Protein AF-A0A2N5ZL01-F1 (afdb_monomer)

Foldseek 3Di:
DDPPDDVVVVVVVVVVVVVVVVVVVVPPPPVVVVVVCVVVVVVVCVVVCVVVVVVVPPPPVPDPQDPDQPDDPPPLDDPDDPPDDPPLLVVLVVCVVVLVLVVSVVSLVVQVVPDDPVRVLSSLQSQLSSCLRVRVPVSNLVSLVVSCVVCVPDPCNVVSVVSNVVSVVVPD

pLDDT: mean 77.57, std 21.73, range [38.0, 98.19]

Structure (mmCIF, N/CA/C/O backbone):
data_AF-A0A2N5ZL01-F1
#
_entry.id   AF-A0A2N5ZL01-F1
#
loop_
_atom_site.group_PDB
_atom_site.id
_atom_site.type_symbol
_atom_site.label_atom_id
_atom_site.label_alt_id
_atom_site.label_comp_id
_atom_site.label_asym_id
_atom_site.label_entity_id
_atom_site.label_seq_id
_atom_site.pdbx_PDB_ins_code
_atom_site.Cartn_x
_atom_site.Cartn_y
_atom_site.Cartn_z
_atom_site.occupancy
_atom_site.B_iso_or_equiv
_atom_site.auth_seq_id
_atom_site.auth_comp_id
_atom_site.auth_asym_id
_atom_site.auth_atom_id
_atom_site.pdbx_PDB_model_num
ATOM 1 N N . MET A 1 1 ? 14.921 35.202 -69.018 1.00 47.38 1 MET A N 1
ATOM 2 C CA . MET A 1 1 ? 15.343 36.169 -67.985 1.00 47.38 1 MET A CA 1
ATOM 3 C C . MET A 1 1 ? 15.272 35.425 -66.663 1.00 47.38 1 MET A C 1
ATOM 5 O O . MET A 1 1 ? 14.181 35.228 -66.149 1.00 47.38 1 MET A O 1
ATOM 9 N N . GLU A 1 2 ? 16.390 34.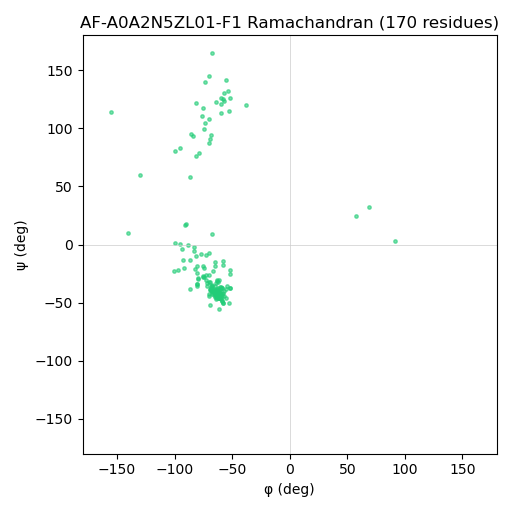855 -66.216 1.00 56.47 2 GLU A N 1
ATOM 10 C CA . GLU A 1 2 ? 16.435 34.051 -64.989 1.00 56.47 2 GLU A CA 1
ATOM 11 C C . GLU A 1 2 ? 16.537 34.986 -63.779 1.00 56.47 2 GLU A C 1
ATOM 13 O O . GLU A 1 2 ? 17.444 35.815 -63.696 1.00 56.47 2 GLU A O 1
ATOM 18 N N . LEU A 1 3 ? 15.569 34.895 -62.866 1.00 59.97 3 LEU A N 1
ATOM 19 C CA . LEU A 1 3 ? 15.564 35.653 -61.618 1.00 59.97 3 LEU A CA 1
ATOM 20 C C . LEU A 1 3 ? 16.592 35.042 -60.662 1.00 59.97 3 LEU A C 1
ATOM 22 O O . LEU A 1 3 ? 16.336 34.036 -60.005 1.00 59.97 3 LEU A O 1
ATOM 26 N N . ASN A 1 4 ? 17.766 35.664 -60.588 1.00 73.19 4 ASN A N 1
ATOM 27 C CA . ASN A 1 4 ? 18.810 35.304 -59.637 1.00 73.19 4 ASN A CA 1
ATOM 28 C C . ASN A 1 4 ? 18.469 35.897 -58.259 1.00 73.19 4 ASN A C 1
ATOM 30 O O . ASN A 1 4 ? 18.942 36.972 -57.888 1.00 73.19 4 ASN A O 1
ATOM 34 N N . ILE A 1 5 ? 17.561 35.239 -57.535 1.00 78.38 5 ILE A N 1
ATOM 35 C CA . ILE A 1 5 ? 17.206 35.627 -56.168 1.00 78.38 5 ILE A CA 1
ATOM 36 C C . ILE A 1 5 ? 18.335 35.160 -55.249 1.00 78.38 5 ILE A C 1
ATOM 38 O O . ILE A 1 5 ? 18.532 33.963 -55.036 1.00 78.38 5 ILE A O 1
ATOM 42 N N . ASP A 1 6 ? 19.088 36.122 -54.715 1.00 83.81 6 ASP A N 1
ATOM 43 C CA . ASP A 1 6 ? 20.186 35.868 -53.786 1.00 83.81 6 ASP A CA 1
ATOM 44 C C . ASP A 1 6 ? 19.664 35.092 -52.561 1.00 83.81 6 ASP A C 1
ATOM 46 O O . ASP A 1 6 ? 18.662 35.463 -51.939 1.00 83.81 6 ASP A O 1
ATOM 50 N N . LYS A 1 7 ? 20.354 33.998 -52.214 1.00 81.38 7 LYS A N 1
ATOM 51 C CA . LYS A 1 7 ? 19.990 33.048 -51.146 1.00 81.38 7 LYS A CA 1
ATOM 52 C C . LYS A 1 7 ? 19.726 33.740 -49.804 1.00 81.38 7 LYS A C 1
ATOM 54 O O . LYS A 1 7 ? 18.957 33.231 -48.991 1.00 81.38 7 LYS A O 1
ATOM 59 N N . LYS A 1 8 ? 20.312 34.921 -49.586 1.00 81.75 8 LYS A N 1
ATOM 60 C CA . LYS A 1 8 ? 20.074 35.755 -48.399 1.00 81.75 8 LYS A CA 1
ATOM 61 C C . LYS A 1 8 ? 18.609 36.186 -48.255 1.00 81.75 8 LYS A C 1
ATOM 63 O O . LYS A 1 8 ? 18.086 36.155 -47.144 1.00 81.75 8 LYS A O 1
ATOM 68 N N . TYR A 1 9 ? 17.925 36.515 -49.351 1.00 87.62 9 TYR A 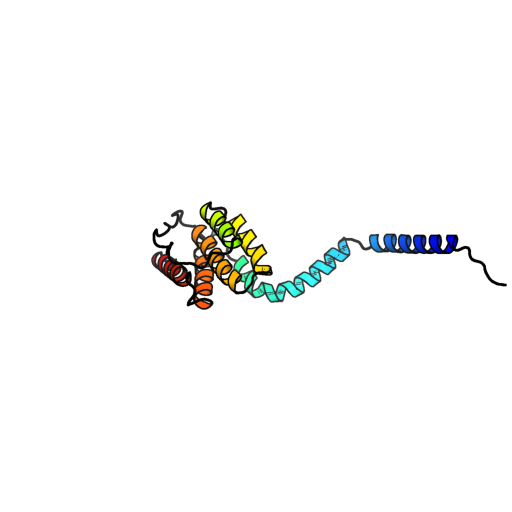N 1
ATOM 69 C CA . TYR A 1 9 ? 16.516 36.927 -49.312 1.00 87.62 9 TYR A CA 1
ATOM 70 C C . TYR A 1 9 ? 15.574 35.756 -49.026 1.00 87.62 9 TYR A C 1
ATOM 72 O O . TYR A 1 9 ? 14.563 35.937 -48.351 1.00 87.62 9 TYR A O 1
ATOM 80 N N . ILE A 1 10 ? 15.942 34.547 -49.459 1.00 87.31 10 ILE A N 1
ATOM 81 C CA . ILE A 1 10 ? 15.184 33.326 -49.162 1.00 87.31 10 ILE A CA 1
ATOM 82 C C . ILE A 1 10 ? 15.212 33.042 -47.653 1.00 87.31 10 ILE A C 1
ATOM 84 O O . ILE A 1 10 ? 14.165 32.803 -47.056 1.00 87.31 10 ILE A O 1
ATOM 88 N N . CYS A 1 11 ? 16.380 33.147 -47.007 1.00 86.62 11 CYS A N 1
ATOM 89 C CA . CYS A 1 11 ? 16.483 32.956 -45.556 1.00 86.62 11 CYS A CA 1
ATOM 90 C C . CYS A 1 11 ? 15.672 33.992 -44.766 1.00 86.62 11 CYS A C 1
ATOM 92 O O . CYS A 1 11 ? 14.990 33.632 -43.809 1.00 86.62 11 CYS A O 1
ATOM 94 N N . ILE A 1 12 ? 15.708 35.265 -45.176 1.00 89.06 12 ILE A N 1
ATOM 95 C CA . ILE A 1 12 ? 14.935 36.327 -44.513 1.00 89.06 12 ILE A CA 1
ATOM 96 C C . ILE A 1 12 ? 13.431 36.064 -44.653 1.00 89.06 12 ILE A C 1
ATOM 98 O O . ILE A 1 12 ? 12.707 36.158 -43.664 1.00 89.06 12 ILE A O 1
ATOM 102 N N . ALA A 1 13 ? 12.964 35.667 -45.840 1.00 93.31 13 ALA A N 1
ATOM 103 C CA . ALA A 1 13 ? 11.557 35.346 -46.061 1.00 93.31 13 ALA A CA 1
ATOM 104 C C . ALA A 1 13 ? 11.080 34.181 -45.175 1.00 93.31 13 ALA A C 1
ATOM 106 O O . ALA A 1 13 ? 10.012 34.268 -44.575 1.00 93.31 13 ALA A O 1
ATOM 107 N N . ILE A 1 14 ? 11.892 33.129 -45.022 1.00 92.00 14 ILE A N 1
ATOM 108 C CA . ILE A 1 14 ? 11.568 31.989 -44.148 1.00 92.00 14 ILE A CA 1
ATOM 109 C C . ILE A 1 14 ? 11.460 32.430 -42.682 1.00 92.00 14 ILE A C 1
ATOM 111 O O . ILE A 1 14 ? 10.504 32.060 -42.003 1.00 92.00 14 ILE A O 1
ATOM 115 N N . ILE A 1 15 ? 12.392 33.257 -42.198 1.00 91.94 15 ILE A N 1
ATOM 116 C CA . ILE A 1 15 ? 12.364 33.763 -40.816 1.00 91.94 15 ILE A CA 1
ATOM 117 C C . ILE A 1 15 ? 11.108 34.607 -40.567 1.00 91.94 15 ILE A C 1
ATOM 119 O O . ILE A 1 15 ? 10.459 34.445 -39.535 1.00 91.94 15 ILE A O 1
ATOM 123 N N . VAL A 1 16 ? 10.726 35.465 -41.517 1.00 94.38 16 VAL A N 1
ATOM 124 C CA . VAL A 1 16 ? 9.507 36.283 -41.411 1.00 94.38 16 VAL A CA 1
ATOM 125 C C . VAL A 1 16 ? 8.253 35.407 -41.359 1.00 94.38 16 VAL A C 1
ATOM 127 O O . VAL A 1 16 ? 7.377 35.658 -40.535 1.00 94.38 16 VAL A O 1
ATOM 130 N N . VAL A 1 17 ? 8.179 34.346 -42.170 1.00 94.25 17 VAL A N 1
ATOM 131 C CA . VAL A 1 17 ? 7.053 33.395 -42.137 1.00 94.25 17 VAL A CA 1
ATOM 132 C C . VAL A 1 17 ? 6.978 32.669 -40.791 1.00 94.25 17 VAL A C 1
ATOM 134 O O . VAL A 1 17 ? 5.893 32.562 -40.224 1.00 94.25 17 VAL A O 1
ATOM 137 N N . ILE A 1 18 ? 8.109 32.223 -40.237 1.00 91.31 18 ILE A N 1
ATOM 138 C CA . ILE A 1 18 ? 8.147 31.560 -38.922 1.00 91.31 18 ILE A CA 1
ATOM 139 C C . ILE A 1 18 ? 7.698 32.518 -37.813 1.00 91.31 18 ILE A C 1
ATOM 141 O O . ILE A 1 18 ? 6.889 32.141 -36.968 1.00 91.31 18 ILE A O 1
ATOM 145 N N . LEU A 1 19 ? 8.174 33.766 -37.824 1.00 87.81 19 LEU A N 1
ATOM 146 C CA . LEU A 1 19 ? 7.772 34.771 -36.836 1.00 87.81 19 LEU A CA 1
ATOM 147 C C . LEU A 1 19 ? 6.276 35.096 -36.928 1.00 87.81 19 LEU A C 1
ATOM 149 O O . LEU A 1 19 ? 5.618 35.193 -35.896 1.00 87.81 19 LEU A O 1
ATOM 153 N N . LEU A 1 20 ? 5.720 35.194 -38.140 1.00 88.81 20 LEU A N 1
ATOM 154 C CA . LEU A 1 20 ? 4.277 35.364 -38.337 1.00 88.81 20 LEU A CA 1
ATOM 155 C C . LEU A 1 20 ? 3.484 34.174 -37.782 1.00 88.81 20 LEU A C 1
ATOM 157 O O . LEU A 1 20 ? 2.471 34.379 -37.115 1.00 88.81 20 LEU A O 1
ATOM 161 N N . PHE A 1 21 ? 3.964 32.944 -37.984 1.00 87.31 21 PHE A N 1
ATOM 162 C CA . PHE A 1 21 ? 3.355 31.751 -37.390 1.00 87.31 21 PHE A CA 1
ATOM 163 C C . PHE A 1 21 ? 3.398 31.771 -35.858 1.00 87.31 21 PHE A C 1
ATOM 165 O O . PHE A 1 21 ? 2.408 31.415 -35.226 1.00 87.31 21 PHE A O 1
ATOM 172 N N . LEU A 1 22 ? 4.498 32.224 -35.253 1.00 81.31 22 LEU A N 1
ATOM 173 C CA . LEU A 1 22 ? 4.622 32.327 -33.795 1.00 81.31 22 LEU A CA 1
ATOM 174 C C . LEU A 1 22 ? 3.693 33.396 -33.202 1.00 81.31 22 LEU A C 1
ATOM 176 O O . LEU A 1 22 ? 3.092 33.162 -32.156 1.00 81.31 22 LEU A O 1
ATOM 180 N N . VAL A 1 23 ? 3.521 34.537 -33.877 1.00 81.88 23 VAL A N 1
ATOM 181 C CA . VAL A 1 23 ? 2.576 35.588 -33.452 1.00 81.88 23 VAL A CA 1
ATOM 182 C C . VAL A 1 23 ? 1.126 35.101 -33.553 1.00 81.88 23 VAL A C 1
ATOM 184 O O . VAL A 1 23 ? 0.327 35.336 -32.646 1.00 81.88 23 VAL A O 1
ATOM 187 N N . MET A 1 24 ? 0.791 34.363 -34.615 1.00 79.75 24 MET A N 1
ATOM 188 C CA . MET A 1 24 ? -0.537 33.759 -34.775 1.00 79.75 24 MET A CA 1
ATOM 189 C C . MET A 1 24 ? -0.786 32.655 -33.736 1.00 79.75 24 MET A C 1
ATOM 191 O O . MET A 1 24 ? -1.866 32.598 -33.156 1.00 79.75 24 MET A O 1
ATOM 195 N N . ALA A 1 25 ? 0.220 31.828 -33.430 1.00 76.62 25 ALA A N 1
ATOM 196 C CA . ALA A 1 25 ? 0.122 30.780 -32.412 1.00 76.62 25 ALA A CA 1
ATOM 197 C C . ALA A 1 25 ? -0.006 31.343 -30.984 1.00 76.62 25 ALA A C 1
ATOM 199 O O . ALA A 1 25 ? -0.739 30.786 -30.173 1.00 76.62 25 ALA A O 1
ATOM 200 N N . GLY A 1 26 ? 0.644 32.473 -30.685 1.00 65.81 26 GLY A N 1
ATOM 201 C CA . GLY A 1 26 ? 0.520 33.169 -29.397 1.00 65.81 26 GLY A CA 1
ATOM 202 C C . GLY A 1 26 ? -0.814 33.898 -29.190 1.00 65.81 26 GLY A C 1
ATOM 203 O O . GLY A 1 26 ? -1.084 34.365 -28.089 1.00 65.81 26 GLY A O 1
ATOM 204 N N . SER A 1 27 ? -1.647 33.991 -30.232 1.00 57.97 27 SER A N 1
ATOM 205 C CA . SER A 1 27 ? -2.984 34.598 -30.170 1.00 57.97 27 SER A CA 1
ATOM 206 C C . SER A 1 27 ? -4.094 33.577 -29.892 1.00 57.97 27 SER A C 1
ATOM 208 O O . SER A 1 27 ? -5.251 33.968 -29.727 1.00 57.97 27 SER A O 1
ATOM 210 N N . CYS A 1 28 ? -3.768 32.280 -29.809 1.00 52.44 28 CYS A N 1
ATOM 211 C CA . CYS A 1 28 ? -4.671 31.283 -29.239 1.00 52.44 28 CYS A CA 1
ATOM 212 C C . CYS A 1 28 ? -4.771 31.541 -27.736 1.00 52.44 28 CYS A C 1
ATOM 214 O O . CYS A 1 28 ? -3.964 31.056 -26.947 1.00 52.44 28 CYS A O 1
ATOM 216 N N . SER A 1 29 ? -5.752 32.370 -27.383 1.00 54.19 29 SER A N 1
ATOM 217 C CA . SER A 1 29 ? -6.167 32.687 -26.023 1.00 54.19 29 SER A CA 1
ATOM 218 C C . SER A 1 29 ? -6.104 31.445 -25.130 1.00 54.19 29 SER A C 1
ATOM 220 O O . SER A 1 29 ? -6.796 30.454 -25.382 1.00 54.19 29 SER A O 1
ATOM 222 N N . GLU A 1 30 ? -5.291 31.505 -24.070 1.00 57.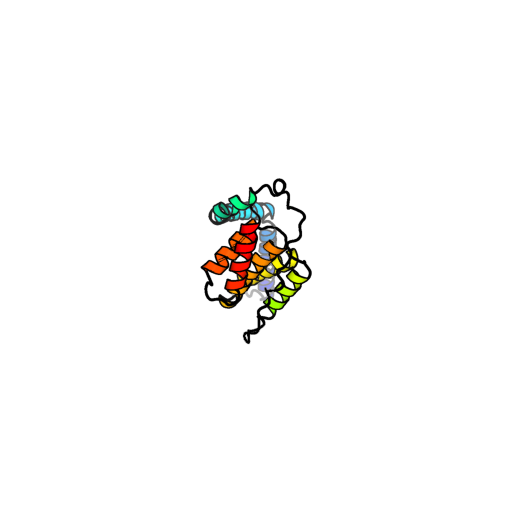22 30 GLU A N 1
ATOM 223 C CA . GLU A 1 30 ? -5.225 30.472 -23.025 1.00 57.22 30 GLU A CA 1
ATOM 224 C C . GLU A 1 30 ? -6.618 30.133 -22.455 1.00 57.22 30 GLU A C 1
ATOM 226 O O . GLU A 1 30 ? -6.827 29.027 -21.950 1.00 57.22 30 GLU A O 1
ATOM 231 N N . ASP A 1 31 ? -7.592 31.040 -22.594 1.00 59.06 31 ASP A N 1
ATOM 232 C CA . ASP A 1 31 ? -8.967 30.844 -22.140 1.00 59.06 31 ASP A CA 1
ATOM 233 C C . ASP A 1 31 ? -9.780 29.886 -23.032 1.00 59.06 31 ASP A C 1
ATOM 235 O O . ASP A 1 31 ? -10.676 29.207 -22.527 1.00 59.06 31 ASP A O 1
ATOM 239 N N . GLU A 1 32 ? -9.478 29.761 -24.332 1.00 56.97 32 GLU A N 1
ATOM 240 C CA . GLU A 1 32 ? -10.158 28.790 -25.213 1.00 56.97 32 GLU A CA 1
ATOM 241 C C . GLU A 1 32 ? -9.587 27.376 -25.070 1.00 56.97 32 GLU A C 1
ATOM 243 O O . GLU A 1 32 ? -10.338 26.398 -25.077 1.00 56.97 32 GLU A O 1
ATOM 248 N N . VAL A 1 33 ? -8.273 27.256 -24.857 1.00 58.16 33 VAL A N 1
ATOM 249 C CA . VAL A 1 33 ? -7.628 25.957 -24.611 1.00 58.16 33 VAL A CA 1
ATOM 250 C C . VAL A 1 33 ? -8.057 25.393 -23.253 1.00 58.16 33 VAL A C 1
ATOM 252 O O . VAL A 1 33 ? -8.367 24.206 -23.166 1.00 58.16 33 VAL A O 1
ATOM 255 N N . LYS A 1 34 ? -8.195 26.230 -22.211 1.00 56.25 34 LYS A N 1
ATOM 256 C CA . LYS A 1 34 ? -8.782 25.801 -20.927 1.00 56.25 34 LYS A CA 1
ATOM 257 C C . LYS A 1 34 ? -10.217 25.297 -21.074 1.00 56.25 34 LYS A C 1
ATOM 259 O O . LYS A 1 34 ? -10.540 24.255 -20.515 1.00 56.25 34 LYS A O 1
ATOM 264 N N . LYS A 1 35 ? -11.052 25.980 -21.865 1.00 56.94 35 LYS A N 1
ATOM 265 C CA . LYS A 1 35 ? -12.460 25.593 -22.059 1.00 56.94 35 LYS A CA 1
ATOM 266 C C . LYS A 1 35 ? -12.640 24.278 -22.817 1.00 56.94 35 LYS A C 1
ATOM 268 O O . LYS A 1 35 ? -13.567 23.533 -22.510 1.00 56.94 35 LYS A O 1
ATOM 273 N N . ASN A 1 36 ? -11.779 23.991 -23.793 1.00 55.47 36 ASN A N 1
ATOM 274 C CA . ASN A 1 36 ? -11.854 22.737 -24.546 1.00 55.47 36 ASN A CA 1
ATOM 275 C C . ASN A 1 36 ? -11.215 21.563 -23.790 1.00 55.47 36 ASN A C 1
ATOM 277 O O . ASN A 1 36 ? -11.752 20.462 -23.836 1.00 55.47 36 ASN A O 1
ATOM 281 N N . ILE A 1 37 ? -10.149 21.796 -23.013 1.00 54.28 37 ILE A N 1
ATOM 282 C CA . ILE A 1 37 ? -9.578 20.757 -22.143 1.00 54.28 37 ILE A CA 1
ATOM 283 C C . ILE A 1 37 ? -10.537 20.411 -20.992 1.00 54.28 37 ILE A C 1
ATOM 285 O O . ILE A 1 37 ? -10.669 19.237 -20.666 1.00 54.28 37 ILE A O 1
ATOM 289 N N . GLU A 1 38 ? -11.259 21.374 -20.404 1.00 51.12 38 GLU A N 1
ATOM 290 C CA . GLU A 1 38 ? -12.279 21.063 -19.384 1.00 51.12 38 GLU A CA 1
ATOM 291 C C . GLU A 1 38 ? -13.424 20.206 -19.941 1.00 51.12 38 GLU A C 1
ATOM 293 O O . GLU A 1 38 ? -13.855 19.270 -19.271 1.00 51.12 38 GLU A O 1
ATOM 298 N N . LYS A 1 39 ? -13.861 20.454 -21.182 1.00 53.03 39 LYS A N 1
ATOM 299 C CA . LYS A 1 39 ? -14.947 19.686 -21.809 1.00 53.03 39 LYS A CA 1
ATOM 300 C C . LYS A 1 39 ? -14.565 18.246 -22.155 1.00 53.03 39 LYS A C 1
ATOM 302 O O . LYS A 1 39 ? -15.357 17.344 -21.894 1.00 53.03 39 LYS A O 1
ATOM 307 N N . ASP A 1 40 ? -13.367 18.023 -22.689 1.00 48.41 40 ASP A N 1
ATOM 308 C CA . ASP A 1 40 ? -12.929 16.672 -23.066 1.00 48.41 40 ASP A CA 1
ATOM 309 C C . ASP A 1 40 ? -12.451 15.859 -21.844 1.00 48.41 40 ASP A C 1
ATOM 311 O O . ASP A 1 40 ? -12.628 14.642 -21.796 1.00 48.41 40 ASP A O 1
ATOM 315 N N . VAL A 1 41 ? -11.934 16.516 -20.794 1.00 48.38 41 VAL A N 1
ATOM 316 C CA . VAL A 1 41 ? -11.578 15.850 -19.526 1.00 48.38 41 VAL A CA 1
ATOM 317 C C . VAL A 1 41 ? -12.814 15.498 -18.687 1.00 48.38 41 VAL A C 1
ATOM 319 O O . VAL A 1 41 ? -12.774 14.508 -17.957 1.00 48.38 41 VAL A O 1
ATOM 322 N N . GLU A 1 42 ? -13.930 16.230 -18.785 1.00 48.81 42 GLU A N 1
ATOM 323 C CA . GLU A 1 42 ? -15.194 15.837 -18.134 1.00 48.81 42 GLU A CA 1
ATOM 324 C C . GLU A 1 42 ? -15.839 14.600 -18.778 1.00 48.81 42 GLU A C 1
ATOM 326 O O . GLU A 1 42 ? -16.443 13.781 -18.076 1.00 48.81 42 GLU A O 1
ATOM 331 N N . GLN A 1 43 ? -15.675 14.410 -20.089 1.00 46.78 43 GLN A N 1
ATOM 332 C CA . GLN A 1 43 ? -16.324 13.307 -20.798 1.00 46.78 43 GLN A CA 1
ATOM 333 C C . GLN A 1 43 ? -15.594 11.961 -20.625 1.00 46.78 43 GLN A C 1
ATOM 335 O O . GLN A 1 43 ? -16.256 10.928 -20.565 1.00 46.78 43 GLN A O 1
ATOM 340 N N . ASP A 1 44 ? -14.270 11.965 -20.428 1.00 39.69 44 ASP A N 1
ATOM 341 C CA . ASP A 1 44 ? -13.501 10.749 -20.093 1.00 39.69 44 ASP A CA 1
ATOM 342 C C . ASP A 1 44 ? -13.350 10.518 -18.575 1.00 39.69 44 ASP A C 1
ATOM 344 O O . ASP A 1 44 ? -13.136 9.388 -18.128 1.00 39.69 44 ASP A O 1
ATOM 348 N N . ARG A 1 45 ? -13.529 11.552 -17.733 1.00 40.44 45 ARG A N 1
ATOM 349 C CA . ARG A 1 45 ? -13.652 11.346 -16.279 1.00 40.44 45 ARG A CA 1
ATOM 350 C C . ARG A 1 45 ? -14.957 10.661 -15.906 1.00 40.44 45 ARG A C 1
ATOM 352 O O . ARG A 1 45 ? -14.940 9.839 -15.003 1.00 40.44 45 ARG A O 1
ATOM 359 N N . THR A 1 46 ? -16.073 10.964 -16.557 1.00 43.88 46 THR A N 1
ATOM 360 C CA . THR A 1 46 ? -17.384 10.439 -16.131 1.00 43.88 46 THR A CA 1
ATOM 361 C C . THR A 1 46 ? -17.478 8.913 -16.201 1.00 43.88 46 THR A C 1
ATOM 363 O O . THR A 1 46 ? -18.070 8.309 -15.316 1.00 43.88 46 THR A O 1
ATOM 366 N N . VAL A 1 47 ? -16.792 8.255 -17.140 1.00 48.12 47 VAL A N 1
ATOM 367 C CA . VAL A 1 47 ? -16.877 6.787 -17.277 1.00 48.12 47 VAL A CA 1
ATOM 368 C C . VAL A 1 47 ? -15.985 6.029 -16.278 1.00 48.12 47 VAL A C 1
ATOM 370 O O . VAL A 1 47 ? -16.298 4.896 -15.926 1.00 48.12 47 VAL A O 1
ATOM 373 N N . ILE A 1 48 ? -14.904 6.636 -15.768 1.00 44.78 48 ILE A N 1
ATOM 374 C CA . ILE A 1 48 ? -14.009 5.998 -14.774 1.00 44.78 48 ILE A CA 1
ATOM 375 C C . ILE A 1 48 ? -14.304 6.483 -13.343 1.00 44.78 48 ILE A C 1
ATOM 377 O O . ILE A 1 48 ? -14.004 5.789 -12.372 1.00 44.78 48 ILE A O 1
ATOM 381 N N . PHE A 1 49 ? -14.916 7.660 -13.180 1.00 39.69 49 PHE A N 1
ATOM 382 C CA . PHE A 1 49 ? -15.208 8.233 -11.867 1.00 39.69 49 PHE A CA 1
ATOM 383 C C . PHE A 1 49 ? -16.588 7.896 -11.310 1.00 39.69 49 PHE A C 1
ATOM 385 O O . PHE A 1 49 ? -16.750 8.096 -10.114 1.00 39.69 49 PHE A O 1
ATOM 392 N N . ASP A 1 50 ? -17.551 7.359 -12.059 1.00 39.88 50 ASP A N 1
ATOM 393 C CA . ASP A 1 50 ? -18.853 7.034 -11.451 1.00 39.88 50 ASP A CA 1
ATOM 394 C C . ASP A 1 50 ? -18.744 5.954 -10.351 1.00 39.88 50 ASP A C 1
ATOM 396 O O . ASP A 1 50 ? -19.410 6.069 -9.322 1.00 39.88 50 ASP A O 1
ATOM 400 N N . ASP A 1 51 ? -17.786 5.024 -10.455 1.00 45.28 51 ASP A N 1
ATOM 401 C CA . ASP A 1 51 ? -17.495 4.049 -9.388 1.00 45.28 51 ASP A CA 1
ATOM 402 C C . ASP A 1 51 ? -16.577 4.605 -8.271 1.00 45.28 51 ASP A C 1
ATOM 404 O O . ASP A 1 51 ? -16.574 4.103 -7.146 1.00 45.28 51 ASP A O 1
ATOM 408 N N . VAL A 1 52 ? -15.805 5.672 -8.528 1.00 43.78 52 VAL A N 1
ATOM 409 C CA . VAL A 1 52 ? -14.873 6.282 -7.547 1.00 43.78 52 VAL A CA 1
ATOM 410 C C . VAL A 1 52 ? -15.498 7.491 -6.827 1.00 43.78 52 VAL A C 1
ATOM 412 O O . VAL A 1 52 ? -15.107 7.842 -5.712 1.00 43.78 52 VAL A O 1
ATOM 415 N N . VAL A 1 53 ? -16.515 8.128 -7.409 1.00 43.59 53 VAL A N 1
ATOM 416 C CA . VAL A 1 53 ? -17.228 9.293 -6.852 1.00 43.59 53 VA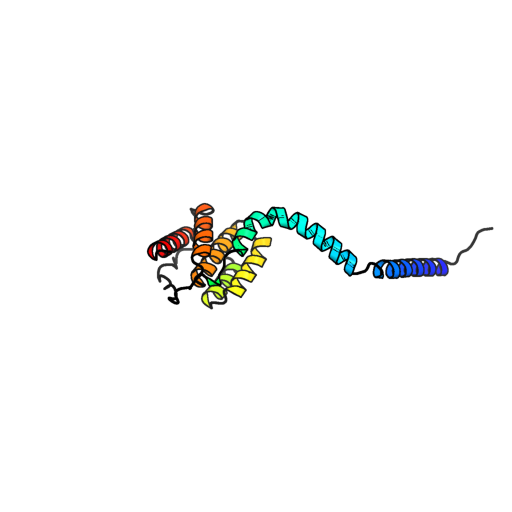L A CA 1
ATOM 417 C C . VAL A 1 53 ? -18.159 8.900 -5.707 1.00 43.59 53 VAL A C 1
ATOM 419 O O . VAL A 1 53 ? -18.430 9.741 -4.844 1.00 43.59 53 VAL A O 1
ATOM 422 N N . GLU A 1 54 ? -18.564 7.632 -5.589 1.00 45.59 54 GLU A N 1
ATOM 423 C CA . GLU A 1 54 ? -19.223 7.162 -4.363 1.00 45.59 54 GLU A CA 1
ATOM 424 C C . GLU A 1 54 ? -18.303 7.236 -3.131 1.00 45.59 54 GLU A C 1
ATOM 426 O O . GLU A 1 54 ? -18.776 7.559 -2.039 1.00 45.59 54 GLU A O 1
ATOM 431 N N . LEU A 1 55 ? -16.983 7.068 -3.286 1.00 44.62 55 LEU A N 1
ATOM 432 C CA . LEU A 1 55 ? -16.032 7.178 -2.169 1.00 44.62 55 LEU A CA 1
ATOM 433 C C . LEU A 1 55 ? -15.823 8.631 -1.703 1.00 44.62 55 LEU A C 1
ATOM 435 O O . LEU A 1 55 ? -15.556 8.866 -0.526 1.00 44.62 55 LEU A O 1
ATOM 439 N N . ASN A 1 56 ? -16.015 9.625 -2.579 1.00 40.25 56 ASN A N 1
ATOM 440 C CA . ASN A 1 56 ? -15.879 11.051 -2.234 1.00 40.25 56 ASN A CA 1
ATOM 441 C C . ASN A 1 56 ? -17.129 11.668 -1.580 1.00 40.25 56 ASN A C 1
ATOM 443 O O . ASN A 1 56 ? -17.079 12.811 -1.123 1.00 40.25 56 ASN A O 1
ATOM 447 N N . LYS A 1 57 ? -18.243 10.931 -1.491 1.00 43.09 57 LYS A N 1
ATOM 448 C CA . LYS A 1 57 ? -19.429 11.336 -0.708 1.00 43.09 57 LYS A CA 1
ATOM 449 C C . LYS A 1 57 ? -19.372 10.873 0.750 1.00 43.09 57 LYS A C 1
ATOM 451 O O . LYS A 1 57 ? -20.290 11.165 1.520 1.00 43.09 57 LYS A O 1
ATOM 456 N N . ILE A 1 58 ? -18.313 10.167 1.146 1.00 46.62 58 ILE A N 1
ATOM 457 C CA . ILE A 1 58 ? -18.116 9.754 2.531 1.00 46.62 58 ILE A CA 1
ATOM 458 C C . ILE A 1 58 ? -17.804 11.006 3.359 1.00 46.62 58 ILE A C 1
ATOM 460 O O . ILE A 1 58 ? -16.740 11.610 3.258 1.00 46.62 58 ILE A O 1
ATOM 464 N N . ASP A 1 59 ? -18.765 11.422 4.182 1.00 47.03 59 ASP A N 1
ATOM 465 C CA . ASP A 1 59 ? -18.589 12.509 5.141 1.00 47.03 59 ASP A CA 1
ATOM 466 C C . ASP A 1 59 ? -17.642 12.054 6.262 1.00 47.03 59 ASP A C 1
ATOM 468 O O . ASP A 1 59 ? -18.063 11.555 7.310 1.00 47.03 59 ASP A O 1
ATOM 472 N N . PHE A 1 60 ? -16.337 12.228 6.038 1.00 43.91 60 PHE A N 1
ATOM 473 C CA . PHE A 1 60 ? -15.279 11.881 6.991 1.00 43.91 60 PHE A CA 1
ATOM 474 C C . PHE A 1 60 ? -15.420 12.603 8.344 1.00 43.91 60 PHE A C 1
ATOM 476 O O . PHE A 1 60 ? -14.813 12.174 9.323 1.00 43.91 60 PHE A O 1
ATOM 483 N N . LYS A 1 61 ? -16.253 13.653 8.458 1.00 47.19 61 LYS A N 1
ATOM 484 C CA . LYS A 1 61 ? -16.539 14.311 9.747 1.00 47.19 61 LYS A CA 1
ATOM 485 C C . LYS A 1 61 ? -17.482 13.500 10.640 1.00 47.19 61 LYS A C 1
ATOM 487 O O . LYS A 1 61 ? -17.521 13.748 11.844 1.00 47.19 61 LYS A O 1
ATOM 492 N N . LYS A 1 62 ? -18.229 12.535 10.089 1.00 42.47 62 LYS A N 1
ATOM 493 C CA . LYS A 1 62 ? -19.102 11.638 10.872 1.00 42.47 62 LYS A CA 1
ATOM 494 C C . LYS A 1 62 ? -18.350 10.485 11.529 1.00 42.47 62 LYS A C 1
ATOM 496 O O . LYS A 1 62 ? -18.852 9.908 12.493 1.00 42.47 62 LYS A O 1
ATOM 501 N N . PHE A 1 63 ? -17.143 10.173 11.068 1.00 40.62 63 PHE A N 1
ATOM 502 C CA . PHE A 1 63 ? -16.315 9.137 11.668 1.00 40.62 63 PHE A CA 1
ATOM 503 C C . PHE A 1 63 ? -15.548 9.722 12.854 1.00 40.62 63 PHE A C 1
ATOM 505 O O . PHE A 1 63 ? -14.4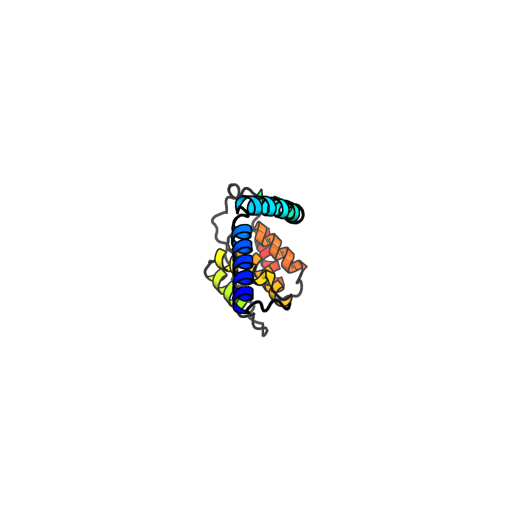65 10.288 12.717 1.00 40.62 63 PHE A O 1
ATOM 512 N N . LYS A 1 64 ? -16.112 9.584 14.059 1.00 38.00 64 LYS A N 1
ATOM 513 C CA . LYS A 1 64 ? -15.330 9.731 15.291 1.00 38.00 64 LYS A CA 1
ATOM 514 C C . LYS A 1 64 ? -14.356 8.558 15.365 1.00 38.00 64 LYS A C 1
ATOM 516 O O . LYS A 1 64 ? -14.712 7.484 15.839 1.00 38.00 64 LYS A O 1
ATOM 521 N N . VAL A 1 65 ? -13.138 8.768 14.874 1.00 44.78 65 VAL A N 1
ATOM 522 C CA . VAL A 1 65 ? -12.028 7.833 15.069 1.00 44.78 65 VAL A CA 1
ATOM 523 C C . VAL A 1 65 ? -11.811 7.716 16.575 1.00 44.78 65 VAL A C 1
ATOM 525 O O . VAL A 1 65 ? -11.462 8.693 17.240 1.00 44.78 65 VAL A O 1
ATOM 528 N N . GLY A 1 66 ? -12.090 6.539 17.136 1.00 43.34 66 GLY A N 1
ATOM 529 C CA . GLY A 1 66 ? -11.731 6.246 18.517 1.00 43.34 66 GLY A CA 1
ATOM 530 C C . GLY A 1 66 ? -10.225 6.435 18.663 1.00 43.34 66 GLY A C 1
ATOM 531 O O . GL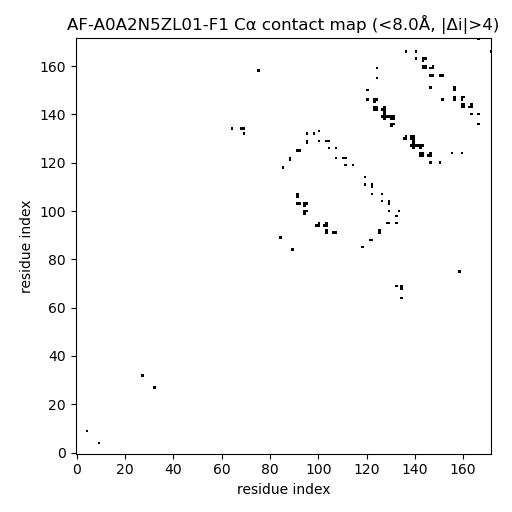Y A 1 66 ? -9.454 5.827 17.931 1.00 43.34 66 GLY A O 1
ATOM 532 N N . SER A 1 67 ? -9.798 7.289 19.588 1.00 45.06 67 SER A N 1
ATOM 533 C CA . SER A 1 67 ? -8.398 7.683 19.803 1.00 45.06 67 SER A CA 1
ATOM 534 C C . SER A 1 67 ? -7.489 6.561 20.331 1.00 45.06 67 SER A C 1
ATOM 536 O O . SER A 1 67 ? -6.339 6.813 20.695 1.00 45.06 67 SER A O 1
ATOM 538 N N . GLY A 1 68 ? -7.976 5.319 20.378 1.00 45.19 68 GLY A N 1
ATOM 539 C CA . GLY A 1 68 ? -7.168 4.158 20.718 1.00 45.19 68 GLY A CA 1
ATOM 540 C C . GLY A 1 68 ? -6.248 3.816 19.554 1.00 45.19 68 GLY A C 1
ATOM 541 O O . GLY A 1 68 ? -6.699 3.256 18.556 1.00 45.19 68 GLY A O 1
ATOM 542 N N . LYS A 1 69 ? -4.954 4.138 19.679 1.00 48.66 69 LYS A N 1
ATOM 543 C CA . LYS A 1 69 ? -3.933 3.618 18.762 1.00 48.66 69 LYS A CA 1
ATOM 544 C C . LYS A 1 69 ? -4.073 2.091 18.710 1.00 48.66 69 LYS A C 1
ATOM 546 O O . LYS A 1 69 ? -4.081 1.470 19.772 1.00 48.66 69 LYS A O 1
ATOM 551 N N . PRO A 1 70 ? -4.209 1.472 17.527 1.00 51.69 70 PRO A N 1
ATOM 552 C CA . PRO A 1 70 ? -4.179 0.024 17.442 1.00 51.69 70 PRO A CA 1
ATOM 553 C C . PRO A 1 70 ? -2.831 -0.466 17.981 1.00 51.69 70 PRO A C 1
ATOM 555 O O . PRO A 1 70 ? -1.782 -0.080 17.471 1.00 51.69 70 PRO A O 1
ATOM 558 N N . GLU A 1 71 ? -2.861 -1.299 19.020 1.00 54.25 71 GLU A N 1
ATOM 559 C CA . GLU A 1 71 ? -1.679 -2.051 19.434 1.00 54.25 71 GLU A CA 1
ATOM 560 C C . GLU A 1 71 ? -1.239 -2.929 18.258 1.00 54.25 71 GLU A C 1
ATOM 562 O O . GLU A 1 71 ? -2.054 -3.644 17.664 1.00 54.25 71 GLU A O 1
ATOM 567 N N . ILE A 1 72 ? 0.032 -2.807 17.874 1.00 53.62 72 ILE A N 1
ATOM 568 C CA . ILE A 1 72 ? 0.647 -3.645 16.847 1.00 53.62 72 ILE A CA 1
ATOM 569 C C . ILE A 1 72 ? 0.900 -5.002 17.515 1.00 53.62 72 ILE A C 1
ATOM 571 O O . ILE A 1 72 ? 1.663 -5.043 18.479 1.00 53.62 72 ILE A O 1
ATOM 575 N N . PRO A 1 73 ? 0.285 -6.105 17.057 1.00 56.12 73 PRO A N 1
ATOM 576 C CA . PRO A 1 73 ? 0.621 -7.425 17.572 1.00 56.12 73 PRO A CA 1
ATOM 577 C C . PRO A 1 73 ? 2.118 -7.689 17.352 1.00 56.12 73 PRO A C 1
ATOM 579 O O . PRO A 1 73 ? 2.584 -7.616 16.215 1.00 56.12 73 PRO A O 1
ATOM 582 N N . GLU A 1 74 ? 2.862 -8.031 18.408 1.00 54.09 74 GLU A N 1
ATOM 583 C CA . GLU A 1 74 ? 4.309 -8.332 18.340 1.00 54.09 74 GLU A CA 1
ATOM 584 C C . GLU A 1 74 ? 4.650 -9.492 17.379 1.00 54.09 74 GLU A C 1
ATOM 586 O O . GLU A 1 74 ? 5.776 -9.605 16.911 1.00 54.09 74 GLU A O 1
ATOM 591 N N . ASN A 1 75 ? 3.663 -10.310 17.002 1.00 50.31 75 ASN A N 1
ATOM 592 C CA . ASN A 1 75 ? 3.821 -11.522 16.189 1.00 50.31 75 ASN A CA 1
ATOM 593 C C . ASN A 1 75 ? 3.717 -11.332 14.657 1.00 50.31 75 ASN A C 1
ATOM 595 O O . ASN A 1 75 ? 3.477 -12.303 13.944 1.00 50.31 75 ASN A O 1
ATOM 599 N N . ILE A 1 76 ? 3.842 -10.114 14.113 1.00 54.19 76 ILE A N 1
ATOM 600 C CA . ILE A 1 76 ? 3.693 -9.885 12.653 1.00 54.19 76 ILE A CA 1
ATOM 601 C C . ILE A 1 76 ? 5.007 -10.098 11.868 1.00 54.19 76 ILE A C 1
ATOM 603 O O . ILE A 1 76 ? 4.984 -10.224 10.641 1.00 54.19 76 ILE A O 1
ATOM 607 N N . VAL A 1 77 ? 6.156 -10.178 12.543 1.00 52.56 77 VAL A N 1
ATOM 608 C CA . VAL A 1 77 ? 7.463 -10.306 11.880 1.00 52.56 77 VAL A CA 1
ATOM 609 C C . VAL A 1 77 ? 7.919 -11.769 11.884 1.00 52.56 77 VAL A C 1
ATOM 611 O O . VAL A 1 77 ? 8.715 -12.175 12.722 1.00 52.56 77 VAL A O 1
ATOM 614 N N . ASP A 1 78 ? 7.397 -12.569 10.950 1.00 52.22 78 ASP A N 1
ATOM 615 C CA . ASP A 1 78 ? 7.970 -13.887 10.630 1.00 52.22 78 ASP A CA 1
ATOM 616 C C . ASP A 1 78 ? 9.393 -13.683 10.063 1.00 52.22 78 ASP A C 1
ATOM 618 O O . ASP A 1 78 ? 9.582 -12.946 9.091 1.00 52.22 78 ASP A O 1
ATOM 622 N N . HIS A 1 79 ? 10.397 -14.300 10.697 1.00 52.75 79 HIS A N 1
ATOM 623 C CA . HIS A 1 79 ? 11.826 -14.144 10.372 1.00 52.75 79 HIS A CA 1
ATOM 624 C C . HIS A 1 79 ? 12.325 -15.031 9.216 1.00 52.75 79 HIS A C 1
ATOM 626 O O . HIS A 1 79 ? 13.477 -14.894 8.809 1.00 52.75 79 HIS A O 1
ATOM 632 N N . ASP A 1 80 ? 11.477 -15.885 8.644 1.00 53.03 80 ASP A N 1
ATOM 633 C CA . ASP A 1 80 ? 11.870 -16.823 7.588 1.00 53.03 80 ASP A CA 1
ATOM 634 C C . ASP A 1 80 ? 11.581 -16.268 6.192 1.00 53.03 80 ASP A C 1
ATOM 636 O O . ASP A 1 80 ? 10.555 -16.601 5.597 1.00 53.03 80 ASP A O 1
ATOM 640 N N . VAL A 1 81 ? 12.470 -15.437 5.622 1.00 53.16 81 VAL A N 1
ATOM 641 C CA . VAL A 1 81 ? 12.449 -15.259 4.160 1.00 53.16 81 VAL A CA 1
ATOM 642 C C . VAL A 1 81 ? 13.779 -14.820 3.533 1.00 53.16 81 VAL A C 1
ATOM 644 O O . VAL A 1 81 ? 14.196 -13.670 3.658 1.00 53.16 81 VAL A O 1
ATOM 647 N N . ASP A 1 82 ? 14.356 -15.711 2.723 1.00 54.47 82 ASP A N 1
ATOM 648 C CA . ASP A 1 82 ? 15.498 -15.451 1.828 1.00 54.47 82 ASP A CA 1
ATOM 649 C C . ASP A 1 82 ? 15.152 -14.543 0.627 1.00 54.47 82 ASP A C 1
ATOM 651 O O . ASP A 1 82 ? 16.031 -14.108 -0.118 1.00 54.47 82 ASP A O 1
ATOM 655 N N . GLU A 1 83 ? 13.875 -14.203 0.423 1.00 69.88 83 GLU A N 1
ATOM 656 C CA . GLU A 1 83 ? 13.472 -13.279 -0.635 1.00 69.88 83 GLU A CA 1
ATOM 657 C C . GLU A 1 83 ? 13.565 -11.831 -0.147 1.00 69.88 83 GLU A C 1
ATOM 659 O O . GLU A 1 83 ? 12.651 -11.283 0.499 1.00 69.88 83 GLU A O 1
ATOM 664 N N . ALA A 1 84 ? 14.710 -11.225 -0.464 1.00 80.81 84 ALA A N 1
ATOM 665 C CA . ALA A 1 84 ? 15.014 -9.838 -0.172 1.00 80.81 84 ALA A CA 1
ATOM 666 C C . ALA A 1 84 ? 13.900 -8.925 -0.706 1.00 80.81 84 ALA A C 1
ATOM 668 O O . ALA A 1 84 ? 13.672 -8.799 -1.909 1.00 80.81 84 ALA A O 1
ATOM 669 N N . MET A 1 85 ? 13.202 -8.266 0.218 1.00 85.31 85 MET A N 1
ATOM 670 C CA . MET A 1 85 ? 12.210 -7.249 -0.108 1.00 85.31 85 MET A CA 1
ATOM 671 C C . MET A 1 85 ? 12.839 -6.174 -1.016 1.00 85.31 85 MET A C 1
ATOM 673 O O . MET A 1 85 ? 13.903 -5.653 -0.659 1.00 85.31 85 MET A O 1
ATOM 677 N N . PRO A 1 86 ? 12.196 -5.778 -2.135 1.00 92.00 86 PRO A N 1
ATOM 678 C CA . PRO A 1 86 ? 12.743 -4.756 -3.023 1.00 92.00 86 PRO A CA 1
ATOM 679 C C . PRO A 1 86 ? 13.052 -3.453 -2.276 1.00 92.00 86 PRO A C 1
ATOM 681 O O . PRO A 1 86 ? 12.270 -3.013 -1.432 1.00 92.00 86 PRO A O 1
ATOM 684 N N . LEU A 1 87 ? 14.157 -2.782 -2.616 1.00 93.19 87 LEU A N 1
ATOM 685 C CA . LEU A 1 87 ? 14.629 -1.587 -1.895 1.00 93.19 87 LEU A CA 1
ATOM 686 C C . LEU A 1 87 ? 13.564 -0.477 -1.793 1.00 93.19 87 LEU A C 1
ATOM 688 O O . LEU A 1 87 ? 13.439 0.193 -0.769 1.00 93.19 87 LEU A O 1
ATOM 692 N N . LYS A 1 88 ? 12.743 -0.307 -2.838 1.00 95.00 88 LYS A N 1
ATOM 693 C CA . LYS A 1 88 ? 11.635 0.664 -2.842 1.00 95.00 88 LYS A CA 1
ATOM 694 C C . LYS A 1 88 ? 10.583 0.343 -1.768 1.00 95.00 88 LYS A C 1
ATOM 696 O O . LYS A 1 88 ? 10.077 1.251 -1.117 1.00 95.00 88 LYS A O 1
ATOM 701 N N . MET A 1 89 ? 10.308 -0.941 -1.541 1.00 95.81 89 MET A N 1
ATOM 702 C CA . MET A 1 89 ? 9.368 -1.414 -0.524 1.00 95.81 89 MET A CA 1
ATOM 703 C C . MET A 1 89 ? 9.921 -1.232 0.889 1.00 95.81 89 MET A C 1
ATOM 705 O O . MET A 1 89 ? 9.181 -0.840 1.787 1.00 95.81 89 MET A O 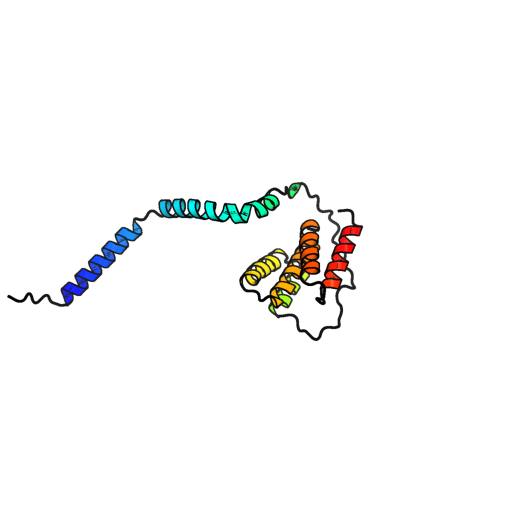1
ATOM 709 N N . GLN A 1 90 ? 11.234 -1.410 1.075 1.00 94.44 90 GLN A N 1
ATOM 710 C CA . GLN A 1 90 ? 11.895 -1.098 2.349 1.00 94.44 90 GLN A CA 1
ATOM 711 C C . GLN A 1 90 ? 11.734 0.387 2.708 1.00 94.44 90 GLN A C 1
ATOM 713 O O . GLN A 1 90 ? 11.481 0.727 3.864 1.00 94.44 90 GLN A O 1
ATOM 718 N N . LYS A 1 91 ? 11.811 1.282 1.713 1.00 96.94 91 LYS A N 1
ATOM 719 C CA . LYS A 1 91 ? 11.579 2.719 1.913 1.00 96.94 91 LYS A CA 1
ATOM 720 C C . LYS A 1 91 ? 10.129 3.032 2.299 1.00 96.94 91 LYS A C 1
ATOM 722 O O . LYS A 1 91 ? 9.923 3.813 3.224 1.00 96.94 91 LYS A O 1
ATOM 727 N N . ILE A 1 92 ? 9.142 2.413 1.643 1.00 97.12 92 ILE A N 1
ATOM 728 C CA . ILE A 1 92 ? 7.724 2.543 2.032 1.00 97.12 92 ILE A CA 1
ATOM 729 C C . ILE A 1 92 ? 7.527 2.071 3.474 1.00 97.12 92 ILE A C 1
ATOM 731 O O . ILE A 1 92 ? 6.958 2.803 4.281 1.00 97.12 92 ILE A O 1
ATOM 735 N N . MET A 1 93 ? 8.053 0.895 3.823 1.00 95.81 93 MET A N 1
ATOM 736 C CA . MET A 1 93 ? 7.960 0.362 5.181 1.00 95.81 93 MET A CA 1
ATOM 737 C C . MET A 1 93 ? 8.590 1.314 6.205 1.00 95.81 93 MET A C 1
ATOM 739 O O . MET A 1 93 ? 7.980 1.607 7.227 1.00 95.81 93 MET A O 1
ATOM 743 N N . SER A 1 94 ? 9.771 1.867 5.908 1.00 96.31 94 SER A N 1
ATOM 744 C CA . SER A 1 94 ? 10.420 2.863 6.767 1.00 96.31 94 SER A CA 1
ATOM 745 C C . SER A 1 94 ? 9.525 4.082 7.016 1.00 96.31 94 SER A C 1
ATOM 747 O O . SER A 1 94 ? 9.391 4.497 8.166 1.00 96.31 94 SER A O 1
ATOM 749 N N . LEU A 1 95 ? 8.860 4.607 5.977 1.00 97.38 95 LEU A N 1
ATOM 750 C CA . LEU A 1 95 ? 7.914 5.724 6.099 1.00 97.38 95 LEU A CA 1
ATOM 751 C C . LEU A 1 95 ? 6.695 5.366 6.965 1.00 97.38 95 LEU A C 1
ATOM 753 O O . LEU A 1 95 ? 6.265 6.189 7.774 1.00 97.38 95 LEU A O 1
ATOM 757 N N . ILE A 1 96 ? 6.162 4.146 6.832 1.00 96.44 96 ILE A N 1
ATOM 758 C CA . ILE A 1 96 ? 5.047 3.647 7.655 1.00 96.44 96 ILE A CA 1
ATOM 759 C C . ILE A 1 96 ? 5.464 3.556 9.129 1.00 96.44 96 ILE A C 1
ATOM 761 O O . ILE A 1 96 ? 4.741 4.053 9.996 1.00 96.44 96 ILE A O 1
ATOM 765 N N . THR A 1 97 ? 6.641 2.989 9.415 1.00 94.38 97 THR A N 1
ATOM 766 C CA . THR A 1 97 ? 7.175 2.825 10.780 1.00 94.38 97 THR A CA 1
ATOM 767 C C . THR A 1 97 ? 7.363 4.160 11.497 1.00 94.38 97 THR A C 1
ATOM 769 O O . THR A 1 97 ? 7.097 4.257 12.691 1.00 94.38 97 THR A O 1
ATOM 772 N N . ILE A 1 98 ? 7.764 5.214 10.778 1.00 96.38 98 ILE A N 1
ATOM 773 C CA . ILE A 1 98 ? 7.901 6.574 11.333 1.00 96.38 98 ILE A CA 1
ATOM 774 C C . ILE A 1 98 ? 6.622 7.420 11.198 1.00 96.38 98 ILE A C 1
ATOM 776 O O . ILE A 1 98 ? 6.674 8.643 11.313 1.00 96.38 98 ILE A O 1
ATOM 780 N N . HIS A 1 99 ? 5.473 6.782 10.944 1.00 96.00 99 HIS A N 1
ATOM 781 C CA . HIS A 1 99 ? 4.143 7.400 10.837 1.00 96.00 99 HIS A CA 1
ATOM 782 C C . HIS A 1 99 ? 4.005 8.505 9.774 1.00 96.00 99 HIS A C 1
ATOM 784 O O . HIS A 1 99 ? 3.104 9.344 9.835 1.00 96.00 99 HIS A O 1
ATOM 790 N N . LYS A 1 100 ? 4.850 8.492 8.739 1.00 97.31 100 LYS A N 1
ATOM 791 C CA . LYS A 1 100 ? 4.763 9.399 7.585 1.00 97.31 100 LYS A CA 1
ATOM 792 C C . LYS A 1 100 ? 3.824 8.845 6.511 1.00 97.31 100 LYS A C 1
ATOM 794 O O . LYS A 1 100 ? 4.205 8.657 5.357 1.00 97.31 100 LYS A O 1
ATOM 799 N N . PHE A 1 101 ? 2.570 8.601 6.888 1.00 97.50 101 PHE A N 1
ATOM 800 C CA . PHE A 1 101 ? 1.581 7.915 6.046 1.00 97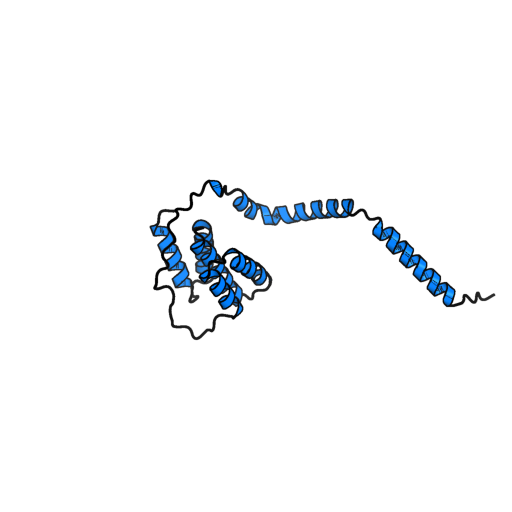.50 101 PHE A CA 1
ATOM 801 C C . PHE A 1 101 ? 1.331 8.603 4.698 1.00 97.50 101 PHE A C 1
ATOM 803 O O . PHE A 1 101 ? 1.302 7.929 3.675 1.00 97.50 101 PHE A O 1
ATOM 810 N N . ARG A 1 102 ? 1.243 9.941 4.669 1.00 97.38 102 ARG A N 1
ATOM 811 C CA . ARG A 1 102 ? 1.050 10.703 3.420 1.00 97.38 102 ARG A CA 1
ATOM 812 C C . ARG A 1 102 ? 2.220 10.555 2.446 1.00 97.38 102 ARG A C 1
ATOM 814 O O . ARG A 1 102 ? 2.009 10.444 1.245 1.00 97.38 102 ARG A O 1
ATOM 821 N N . GLU A 1 103 ? 3.454 10.554 2.955 1.00 97.81 103 GLU A N 1
ATOM 822 C CA . GLU A 1 103 ? 4.647 10.359 2.119 1.00 97.81 103 GLU A CA 1
ATOM 823 C C . GLU A 1 103 ? 4.710 8.919 1.589 1.00 97.81 103 GLU A C 1
ATOM 825 O O . GLU A 1 103 ? 5.062 8.706 0.428 1.00 97.81 103 GLU A O 1
ATOM 830 N N . ALA A 1 104 ? 4.334 7.935 2.416 1.00 98.12 104 ALA A N 1
ATOM 831 C CA . ALA A 1 104 ? 4.254 6.533 2.012 1.00 98.12 104 ALA A CA 1
ATOM 832 C C . ALA A 1 104 ? 3.199 6.317 0.914 1.00 98.12 104 ALA A C 1
ATOM 834 O O . ALA A 1 104 ? 3.486 5.681 -0.097 1.00 98.12 104 ALA A O 1
ATOM 835 N N . GLU A 1 105 ? 2.008 6.897 1.073 1.00 97.50 105 GLU A N 1
ATOM 836 C CA . GLU A 1 105 ? 0.917 6.812 0.097 1.00 97.50 105 GLU A CA 1
ATOM 837 C C . GLU A 1 105 ? 1.295 7.477 -1.234 1.00 97.50 105 GLU A C 1
ATOM 839 O O . GLU A 1 105 ? 1.139 6.870 -2.293 1.00 97.50 105 GLU A O 1
ATOM 844 N N . ALA A 1 106 ? 1.897 8.672 -1.196 1.00 97.75 106 ALA A N 1
ATOM 845 C CA . ALA A 1 106 ? 2.404 9.337 -2.396 1.00 97.75 106 ALA A CA 1
ATOM 846 C C . ALA A 1 106 ? 3.461 8.492 -3.131 1.00 97.75 106 ALA A C 1
ATOM 848 O O . ALA A 1 106 ? 3.483 8.457 -4.362 1.00 97.75 106 ALA A O 1
ATOM 849 N N . MET A 1 107 ? 4.322 7.785 -2.392 1.00 97.81 107 MET A N 1
ATOM 850 C CA . MET A 1 107 ? 5.298 6.869 -2.982 1.00 97.81 107 MET A CA 1
ATOM 851 C C . MET A 1 107 ? 4.629 5.658 -3.636 1.00 97.81 107 MET A C 1
ATOM 853 O O . MET A 1 107 ? 5.030 5.284 -4.735 1.00 97.81 107 MET A O 1
ATOM 857 N N . ILE A 1 108 ? 3.612 5.067 -2.999 1.00 97.88 108 ILE A N 1
ATOM 858 C CA . ILE A 1 108 ? 2.840 3.960 -3.581 1.00 97.88 108 ILE A CA 1
ATOM 859 C C . ILE A 1 108 ? 2.200 4.400 -4.899 1.00 97.88 108 ILE A C 1
ATOM 861 O O . ILE A 1 108 ? 2.410 3.730 -5.906 1.00 97.88 108 ILE A O 1
ATOM 865 N N . LEU A 1 109 ? 1.537 5.561 -4.933 1.00 97.06 109 LEU A N 1
ATOM 866 C CA . LEU A 1 109 ? 0.900 6.093 -6.147 1.00 97.06 109 LEU A CA 1
ATOM 867 C C . LEU A 1 109 ? 1.887 6.255 -7.316 1.00 97.06 109 LEU A C 1
ATOM 869 O O . LEU A 1 109 ? 1.566 5.938 -8.458 1.00 97.06 109 LEU A O 1
ATOM 873 N N . GLN A 1 110 ? 3.114 6.709 -7.043 1.00 97.25 110 GLN A N 1
ATOM 874 C CA . GLN A 1 110 ? 4.160 6.826 -8.069 1.00 97.25 110 GLN A CA 1
ATOM 875 C C . GLN A 1 110 ? 4.685 5.470 -8.563 1.00 97.25 110 GLN A C 1
ATOM 877 O O . GLN A 1 110 ? 5.234 5.380 -9.664 1.00 97.25 110 GLN A O 1
ATOM 882 N N . LEU A 1 111 ? 4.609 4.427 -7.736 1.00 96.50 111 LEU A N 1
ATOM 883 C CA . LEU A 1 111 ? 5.067 3.089 -8.100 1.00 96.50 111 LEU A CA 1
ATOM 884 C C . LEU A 1 111 ? 3.987 2.292 -8.822 1.00 96.50 111 LEU A C 1
ATOM 886 O O . LEU A 1 111 ? 4.330 1.625 -9.791 1.00 96.50 111 LEU A O 1
ATOM 890 N N . GLU A 1 112 ? 2.718 2.419 -8.426 1.00 96.69 112 GLU A N 1
ATOM 891 C CA . GLU A 1 112 ? 1.578 1.715 -9.037 1.00 96.69 112 GLU A CA 1
ATOM 892 C C . GLU A 1 112 ? 1.536 1.901 -10.565 1.00 96.69 112 GLU A C 1
ATOM 894 O O . GLU A 1 112 ? 1.288 0.944 -11.290 1.00 96.69 112 GLU A O 1
ATOM 899 N N . GLN A 1 113 ? 1.883 3.087 -11.077 1.00 94.38 113 GLN A N 1
ATOM 900 C CA . GLN A 1 113 ? 1.862 3.395 -12.518 1.00 94.38 113 GLN A CA 1
ATOM 901 C C . GLN A 1 113 ? 2.858 2.592 -13.373 1.00 94.38 113 GLN A C 1
ATOM 903 O O . GLN A 1 113 ? 2.745 2.572 -14.596 1.00 94.38 113 GLN A O 1
ATOM 908 N N . ARG A 1 114 ? 3.877 1.988 -12.756 1.00 95.88 114 ARG A N 1
ATOM 909 C CA . ARG A 1 114 ? 4.996 1.329 -13.454 1.00 95.88 114 ARG A CA 1
ATOM 910 C C . ARG A 1 114 ? 5.435 0.023 -12.796 1.00 95.88 114 ARG A C 1
ATOM 912 O O . ARG A 1 114 ? 6.520 -0.469 -13.099 1.00 95.88 114 ARG A O 1
ATOM 919 N N . ALA A 1 115 ? 4.654 -0.466 -11.839 1.00 95.06 115 ALA A N 1
ATOM 920 C CA . ALA A 1 115 ? 4.993 -1.635 -11.051 1.00 95.06 115 ALA A CA 1
ATOM 921 C C . ALA A 1 115 ? 4.843 -2.906 -11.889 1.00 95.06 115 ALA A C 1
ATOM 923 O O . ALA A 1 115 ? 3.878 -3.054 -12.637 1.00 95.06 115 ALA A O 1
ATOM 924 N N . SER A 1 116 ? 5.779 -3.842 -11.732 1.00 95.06 116 SER A N 1
ATOM 925 C CA . SER A 1 116 ? 5.555 -5.227 -12.159 1.00 95.06 116 SER A CA 1
ATOM 926 C C . SER A 1 116 ? 4.480 -5.896 -11.295 1.00 95.06 116 SER A C 1
ATOM 928 O O . SER A 1 116 ? 4.202 -5.443 -10.185 1.00 95.06 116 SER A O 1
ATOM 930 N N . ASP A 1 117 ? 3.945 -7.037 -11.731 1.00 90.31 117 ASP A N 1
ATOM 931 C CA . ASP A 1 117 ? 2.999 -7.833 -10.927 1.00 90.31 117 ASP A CA 1
ATOM 932 C C . ASP A 1 117 ? 3.574 -8.211 -9.548 1.00 90.31 117 ASP A C 1
ATOM 934 O O . ASP A 1 117 ? 2.884 -8.168 -8.522 1.00 90.31 117 ASP A O 1
ATOM 938 N N . SER A 1 118 ? 4.875 -8.524 -9.508 1.00 90.31 118 SER A N 1
ATOM 939 C CA . SER A 1 118 ? 5.587 -8.807 -8.261 1.00 90.31 118 SER A CA 1
ATOM 940 C C . SER A 1 118 ? 5.668 -7.581 -7.351 1.00 90.31 118 SER A C 1
ATOM 942 O O . SER A 1 118 ? 5.445 -7.709 -6.150 1.00 90.31 118 SER A O 1
ATOM 944 N N . GLU A 1 119 ? 5.927 -6.385 -7.890 1.00 94.38 119 GLU A N 1
ATOM 945 C CA . GLU A 1 119 ? 5.911 -5.139 -7.115 1.00 94.38 119 GLU A CA 1
ATOM 946 C C . GLU A 1 119 ? 4.487 -4.787 -6.653 1.00 94.38 119 GLU A C 1
ATOM 948 O O . GLU A 1 119 ? 4.306 -4.409 -5.493 1.00 94.38 119 GLU A O 1
ATOM 953 N N . MET A 1 120 ? 3.478 -4.967 -7.512 1.00 96.31 120 MET A N 1
ATOM 954 C CA . MET A 1 120 ? 2.072 -4.660 -7.224 1.00 96.31 120 MET A CA 1
ATOM 955 C C . MET A 1 120 ? 1.550 -5.434 -6.013 1.00 96.31 120 MET A C 1
ATOM 957 O O . MET A 1 120 ? 0.843 -4.878 -5.173 1.00 96.31 120 MET A O 1
ATOM 961 N N . THR A 1 121 ? 1.991 -6.686 -5.866 1.00 95.31 121 THR A N 1
ATOM 962 C CA . THR A 1 121 ? 1.692 -7.519 -4.696 1.00 95.31 121 THR A CA 1
ATOM 963 C C . THR A 1 121 ? 2.051 -6.786 -3.395 1.00 95.31 121 THR A C 1
ATOM 965 O O . THR A 1 121 ? 1.217 -6.628 -2.503 1.00 95.31 121 THR A O 1
ATOM 968 N N . TYR A 1 122 ? 3.268 -6.244 -3.295 1.00 96.50 122 TYR A N 1
ATOM 969 C CA . TYR A 1 122 ? 3.702 -5.499 -2.108 1.00 96.50 122 TYR A CA 1
ATOM 970 C C . TYR A 1 122 ? 2.958 -4.172 -1.939 1.00 96.50 122 TYR A C 1
ATOM 972 O O . TYR A 1 122 ? 2.629 -3.803 -0.811 1.00 96.50 122 TYR A O 1
ATOM 980 N N . LEU A 1 123 ? 2.685 -3.454 -3.032 1.00 97.38 123 LEU A N 1
ATOM 981 C CA . LEU A 1 123 ? 2.015 -2.151 -2.979 1.00 97.38 123 LEU A CA 1
ATOM 982 C C . LEU A 1 123 ? 0.612 -2.254 -2.377 1.00 97.38 123 LEU A C 1
ATOM 984 O O . LEU A 1 123 ? 0.293 -1.481 -1.474 1.00 97.38 123 LEU A O 1
ATOM 988 N N . ILE A 1 124 ? -0.185 -3.245 -2.790 1.00 97.81 124 ILE A N 1
ATOM 989 C CA . ILE A 1 124 ? -1.538 -3.457 -2.249 1.00 97.81 124 ILE A CA 1
ATOM 990 C C . ILE A 1 124 ? -1.476 -3.765 -0.746 1.00 97.81 124 ILE A C 1
ATOM 992 O O . ILE A 1 124 ? -2.231 -3.188 0.041 1.00 97.81 124 ILE A O 1
ATOM 996 N N . TYR A 1 125 ? -0.532 -4.612 -0.321 1.00 97.88 125 TYR A N 1
ATOM 997 C CA . TYR A 1 125 ? -0.336 -4.906 1.099 1.00 97.88 125 TYR A CA 1
ATOM 998 C C . TYR A 1 125 ? 0.043 -3.653 1.905 1.00 97.88 125 TYR A C 1
ATOM 1000 O O . TYR A 1 125 ? -0.530 -3.398 2.966 1.00 97.88 125 TYR A O 1
ATOM 1008 N N . TYR A 1 126 ? 0.981 -2.838 1.412 1.00 97.88 126 TYR A N 1
ATOM 1009 C CA . TYR A 1 126 ? 1.400 -1.624 2.119 1.00 97.88 126 TYR A CA 1
ATOM 1010 C C . TYR A 1 126 ? 0.338 -0.537 2.141 1.00 97.88 126 TYR A C 1
ATOM 1012 O O . TYR A 1 126 ? 0.231 0.176 3.136 1.00 97.88 126 TYR A O 1
ATOM 1020 N N . LYS A 1 127 ? -0.484 -0.444 1.098 1.00 98.19 127 LYS A N 1
ATOM 1021 C CA . LYS A 1 127 ? -1.650 0.439 1.067 1.00 98.19 127 LYS A CA 1
ATOM 1022 C C . LYS A 1 127 ? -2.640 0.065 2.169 1.00 98.19 127 LYS A C 1
ATOM 1024 O O . LYS A 1 127 ? -3.033 0.924 2.955 1.00 98.19 127 LYS A O 1
ATOM 1029 N N . ALA A 1 128 ? -2.936 -1.229 2.321 1.00 98.00 128 ALA A N 1
ATOM 1030 C CA . ALA A 1 128 ? -3.743 -1.730 3.433 1.00 98.00 128 ALA A CA 1
ATOM 1031 C C . ALA A 1 128 ? -3.120 -1.401 4.803 1.00 98.00 128 ALA A C 1
ATOM 1033 O O . ALA A 1 128 ? -3.820 -0.954 5.715 1.00 98.00 128 ALA A O 1
ATOM 1034 N N . LEU A 1 129 ? -1.799 -1.567 4.938 1.00 97.31 129 LEU A N 1
ATOM 1035 C CA . LEU A 1 129 ? -1.075 -1.278 6.176 1.00 97.31 129 LEU A CA 1
ATOM 1036 C C . LEU A 1 129 ? -1.098 0.214 6.537 1.00 97.31 129 LEU A C 1
ATOM 1038 O O . LEU A 1 129 ? -1.268 0.545 7.708 1.00 97.31 129 LEU A O 1
ATOM 1042 N N . ILE A 1 130 ? -0.975 1.114 5.556 1.00 98.06 130 ILE A N 1
ATOM 1043 C CA . ILE A 1 130 ? -1.094 2.564 5.770 1.00 98.06 130 ILE A CA 1
ATOM 1044 C C . ILE A 1 130 ? -2.455 2.899 6.381 1.00 98.06 130 ILE A C 1
ATOM 1046 O O . ILE A 1 130 ? -2.494 3.568 7.412 1.00 98.06 130 ILE A O 1
ATOM 1050 N N . TYR A 1 131 ? -3.552 2.404 5.797 1.00 97.75 131 TYR A N 1
ATOM 1051 C CA . TYR A 1 131 ? -4.901 2.667 6.312 1.00 97.75 131 TYR A CA 1
ATOM 1052 C C . TYR A 1 131 ? -5.139 2.035 7.684 1.00 97.75 131 TYR A C 1
ATOM 1054 O O . TYR A 1 131 ? -5.734 2.654 8.564 1.00 97.75 131 TYR A O 1
ATOM 1062 N N . TYR A 1 132 ? -4.610 0.832 7.914 1.00 96.38 132 TYR A N 1
ATOM 1063 C CA . TYR A 1 132 ? -4.701 0.179 9.218 1.00 96.38 132 TYR A CA 1
ATOM 1064 C C . TYR A 1 132 ? -4.014 1.009 10.309 1.00 96.38 132 TYR A C 1
ATOM 1066 O O . TYR A 1 132 ? -4.579 1.243 11.377 1.00 96.38 132 TYR A O 1
ATOM 1074 N N . MET A 1 133 ? -2.804 1.492 10.021 1.00 95.00 133 MET A N 1
ATOM 1075 C CA . MET A 1 133 ? -1.982 2.260 10.955 1.00 95.00 133 MET A CA 1
ATOM 1076 C C . MET A 1 133 ? -2.466 3.704 11.142 1.00 95.00 133 MET A C 1
ATOM 1078 O O . MET A 1 133 ? -2.241 4.285 12.204 1.00 95.00 133 MET A O 1
ATOM 1082 N N . SER A 1 134 ? -3.134 4.287 10.143 1.00 96.25 134 SER A N 1
ATOM 1083 C CA . SER A 1 134 ? -3.753 5.614 10.242 1.00 96.25 134 SER A CA 1
ATOM 1084 C C . SER A 1 134 ? -5.127 5.595 10.925 1.00 96.25 134 SER A C 1
ATOM 1086 O O . SER A 1 134 ? -5.642 6.656 11.279 1.00 96.25 134 SER A O 1
ATOM 1088 N N . GLY A 1 135 ? -5.696 4.407 11.158 1.00 94.56 135 GLY A N 1
ATOM 1089 C CA . GLY A 1 135 ? -6.987 4.212 11.820 1.00 94.56 135 GLY A CA 1
ATOM 1090 C C . GLY A 1 135 ? -8.189 4.168 10.873 1.00 94.56 135 GLY A C 1
ATOM 1091 O O . GLY A 1 135 ? -9.317 4.027 11.345 1.00 94.56 135 GLY A O 1
ATOM 1092 N N . ASP A 1 136 ? -7.978 4.237 9.556 1.00 96.38 136 ASP A N 1
ATOM 1093 C CA . ASP A 1 136 ? -9.036 4.022 8.565 1.00 96.38 136 ASP A CA 1
ATOM 1094 C C . ASP A 1 136 ? -9.259 2.520 8.333 1.00 96.38 136 ASP A C 1
ATOM 1096 O O . ASP A 1 136 ? -8.824 1.911 7.352 1.00 96.38 136 ASP A O 1
ATOM 1100 N N . LEU A 1 137 ? -9.935 1.891 9.294 1.00 95.25 137 LEU A N 1
ATOM 1101 C CA . LEU A 1 137 ? -10.152 0.443 9.290 1.00 95.25 137 LEU A CA 1
ATOM 1102 C C . LEU A 1 137 ? -11.067 -0.023 8.148 1.00 95.25 137 LEU A C 1
ATOM 1104 O O . LEU A 1 137 ? -10.993 -1.184 7.742 1.00 95.25 137 LEU A O 1
ATOM 1108 N N . ASN A 1 138 ? -11.901 0.865 7.603 1.00 94.69 138 ASN A N 1
ATOM 1109 C CA . ASN A 1 138 ? -12.776 0.543 6.479 1.00 94.69 138 ASN A CA 1
ATOM 1110 C C . ASN A 1 138 ? -11.958 0.339 5.206 1.00 94.69 138 ASN A C 1
ATOM 1112 O O . ASN A 1 138 ? -12.055 -0.722 4.581 1.00 94.69 138 ASN A O 1
ATOM 1116 N N . LEU A 1 139 ? -11.099 1.305 4.867 1.00 96.31 139 LEU A N 1
ATOM 1117 C CA . LEU A 1 139 ? -10.200 1.175 3.721 1.00 96.31 139 LEU A CA 1
ATOM 1118 C C . LEU A 1 139 ? -9.188 0.048 3.934 1.00 96.31 139 LEU A C 1
ATOM 1120 O O . LEU A 1 139 ? -8.982 -0.766 3.032 1.00 96.31 139 LEU A O 1
ATOM 1124 N N . ALA A 1 140 ? -8.633 -0.085 5.142 1.00 97.19 140 ALA A N 1
ATOM 1125 C CA . ALA A 1 140 ? -7.725 -1.184 5.470 1.00 97.19 140 ALA A CA 1
ATOM 1126 C C . ALA A 1 140 ? -8.357 -2.556 5.188 1.00 97.19 140 ALA A C 1
ATOM 1128 O O . ALA A 1 140 ? -7.740 -3.419 4.564 1.00 97.19 140 ALA A O 1
ATOM 1129 N N . LYS A 1 141 ? -9.614 -2.757 5.604 1.00 96.62 141 LYS A N 1
ATOM 1130 C CA . LYS A 1 141 ? -10.365 -4.000 5.379 1.00 96.62 141 LYS A CA 1
ATOM 1131 C C . LYS A 1 141 ? -10.593 -4.282 3.898 1.00 96.62 141 LYS A C 1
ATOM 1133 O O . LYS A 1 141 ? -10.513 -5.446 3.507 1.00 96.62 141 LYS A O 1
ATOM 1138 N N . ILE A 1 142 ? -10.876 -3.260 3.090 1.00 96.94 142 ILE A N 1
ATOM 1139 C CA . ILE A 1 142 ? -11.040 -3.406 1.636 1.00 96.94 142 ILE A CA 1
ATOM 1140 C C . ILE A 1 142 ? -9.731 -3.910 1.019 1.00 96.94 142 ILE A C 1
ATOM 1142 O O . ILE A 1 142 ? -9.720 -4.991 0.427 1.00 96.94 142 ILE A O 1
ATOM 1146 N N . PHE A 1 143 ? -8.620 -3.209 1.251 1.00 98.19 143 PHE A N 1
ATOM 1147 C CA . PHE A 1 143 ? -7.335 -3.564 0.642 1.00 98.19 143 PHE A CA 1
ATOM 1148 C C . PHE A 1 143 ? -6.755 -4.882 1.169 1.00 98.19 143 PHE A C 1
ATOM 1150 O O . PHE A 1 143 ? -6.202 -5.657 0.393 1.00 98.19 143 PHE A O 1
ATOM 1157 N N . PHE A 1 144 ? -6.920 -5.216 2.455 1.00 97.94 144 PHE A N 1
ATOM 1158 C CA . PHE A 1 144 ? -6.492 -6.530 2.951 1.00 97.94 144 PHE A CA 1
ATOM 1159 C C . PHE A 1 144 ? -7.318 -7.676 2.360 1.00 97.94 144 PHE A C 1
ATOM 1161 O O . PHE A 1 144 ? -6.757 -8.724 2.038 1.00 97.94 144 PHE A O 1
ATOM 1168 N N . LYS A 1 145 ? -8.638 -7.507 2.193 1.00 97.50 145 LYS A N 1
ATOM 1169 C CA . LYS A 1 145 ? -9.472 -8.515 1.516 1.00 97.50 145 LYS A CA 1
ATOM 1170 C C . LYS A 1 145 ? -9.051 -8.695 0.065 1.00 97.50 145 LYS A C 1
ATOM 1172 O O . LYS A 1 145 ? -8.958 -9.829 -0.398 1.00 97.50 145 LYS A O 1
ATOM 1177 N N . GLU A 1 146 ? -8.800 -7.594 -0.634 1.00 97.62 146 GLU A N 1
ATOM 1178 C CA . GLU A 1 146 ? -8.308 -7.618 -2.007 1.00 97.62 146 GLU A CA 1
ATOM 1179 C C . GLU A 1 146 ? -6.966 -8.348 -2.103 1.00 97.62 146 GLU A C 1
ATOM 1181 O O . GLU A 1 146 ? -6.831 -9.267 -2.910 1.00 97.62 146 GLU A O 1
ATOM 1186 N N . PHE A 1 147 ? -6.026 -8.035 -1.209 1.00 97.69 147 PHE A N 1
ATOM 1187 C CA . PHE A 1 147 ? -4.729 -8.697 -1.142 1.00 97.69 147 PHE A CA 1
ATOM 1188 C C . PHE A 1 147 ? -4.851 -10.213 -0.937 1.00 97.69 147 PHE A C 1
ATOM 1190 O O . PHE A 1 147 ? -4.271 -10.986 -1.695 1.00 97.69 147 PHE A O 1
ATOM 1197 N N . VAL A 1 148 ? -5.640 -10.659 0.048 1.00 97.69 148 VAL A N 1
ATOM 1198 C CA . VAL A 1 148 ? -5.842 -12.096 0.324 1.00 97.69 148 VAL A CA 1
ATOM 1199 C C . VAL A 1 148 ? -6.539 -12.801 -0.842 1.00 97.69 148 VAL A C 1
ATOM 1201 O O . VAL A 1 148 ? -6.258 -13.970 -1.100 1.00 97.69 148 VAL A O 1
ATOM 1204 N N . ARG A 1 149 ? -7.436 -12.106 -1.553 1.00 97.62 149 ARG A N 1
ATOM 1205 C CA . ARG A 1 149 ? -8.127 -12.635 -2.735 1.00 97.62 149 ARG A CA 1
ATOM 1206 C C . ARG A 1 149 ? -7.180 -12.802 -3.925 1.00 97.62 149 ARG A C 1
ATOM 1208 O O . ARG A 1 149 ? -7.270 -13.813 -4.611 1.00 97.62 149 ARG A O 1
ATOM 1215 N N . MET A 1 150 ? -6.324 -11.816 -4.191 1.00 95.62 150 MET A N 1
ATOM 1216 C CA . MET A 1 150 ? -5.414 -11.824 -5.345 1.00 95.62 150 MET A CA 1
ATOM 1217 C C . MET A 1 150 ? -4.165 -12.675 -5.111 1.00 95.62 150 MET A C 1
ATOM 1219 O O . MET A 1 150 ? -3.677 -13.309 -6.041 1.00 95.62 150 MET A O 1
ATOM 1223 N N . TYR A 1 151 ? -3.673 -12.720 -3.871 1.00 96.56 151 TYR A N 1
ATOM 1224 C CA . TYR A 1 151 ? -2.414 -13.369 -3.507 1.00 96.56 151 TYR A CA 1
ATOM 1225 C C . TYR A 1 151 ? -2.591 -14.311 -2.301 1.00 96.56 151 TYR A C 1
ATOM 1227 O O . TYR A 1 151 ? -1.966 -14.118 -1.250 1.00 96.56 151 TYR A O 1
ATOM 1235 N N . PRO A 1 152 ? -3.455 -15.341 -2.403 1.00 97.06 152 PRO A N 1
ATOM 1236 C CA . PRO A 1 152 ? -3.797 -16.205 -1.272 1.00 97.06 152 PRO A CA 1
ATOM 1237 C C . PRO A 1 152 ? -2.597 -16.974 -0.700 1.00 97.06 152 PRO A C 1
ATOM 1239 O O . PRO A 1 152 ? -2.560 -17.188 0.516 1.00 97.06 152 PRO A O 1
ATOM 1242 N N . ASP A 1 153 ? -1.618 -17.312 -1.542 1.00 95.88 153 ASP A N 1
ATOM 1243 C CA . ASP A 1 153 ? -0.434 -18.107 -1.185 1.00 95.88 153 ASP A CA 1
ATOM 1244 C C . ASP A 1 153 ? 0.817 -17.252 -0.926 1.00 95.88 153 ASP A C 1
ATOM 1246 O O . ASP A 1 153 ? 1.891 -17.771 -0.631 1.00 95.88 153 ASP A O 1
ATOM 1250 N N . HIS A 1 154 ? 0.705 -15.923 -1.016 1.00 94.38 154 HIS A N 1
ATOM 1251 C CA . HIS A 1 154 ? 1.833 -15.041 -0.738 1.00 94.38 154 HIS A CA 1
ATOM 1252 C C . HIS A 1 154 ? 2.178 -15.046 0.757 1.00 94.38 154 HIS A C 1
ATOM 1254 O O . HIS A 1 154 ? 1.286 -15.063 1.608 1.00 94.38 154 HIS A O 1
ATOM 1260 N N . ARG A 1 155 ? 3.469 -14.931 1.101 1.00 92.38 155 ARG A N 1
ATOM 1261 C CA . ARG A 1 155 ? 3.962 -14.952 2.497 1.00 92.38 155 ARG A CA 1
ATOM 1262 C C . ARG A 1 155 ? 3.241 -13.964 3.424 1.00 92.38 155 ARG A C 1
ATOM 1264 O O . ARG A 1 155 ? 2.914 -14.278 4.561 1.00 92.38 155 ARG A O 1
ATOM 1271 N N . LEU A 1 156 ? 2.908 -12.780 2.905 1.00 94.31 156 LEU A N 1
ATOM 1272 C CA . LEU A 1 156 ? 2.194 -11.731 3.649 1.00 94.31 156 LEU A CA 1
ATOM 1273 C C . LEU A 1 156 ? 0.683 -11.991 3.801 1.00 94.31 156 LEU A C 1
ATOM 1275 O O . LEU A 1 156 ? 0.005 -11.273 4.536 1.00 94.31 156 LEU A O 1
ATOM 1279 N N . SER A 1 157 ? 0.130 -13.003 3.129 1.00 96.06 157 SER A N 1
ATOM 1280 C CA . SER A 1 157 ? -1.307 -13.302 3.151 1.00 96.06 157 SER A CA 1
ATOM 1281 C C . SER A 1 157 ? -1.770 -13.728 4.542 1.00 96.06 157 SER A C 1
ATOM 1283 O O . SER A 1 157 ? -2.840 -13.323 4.997 1.00 96.06 157 SER A O 1
ATOM 1285 N N . ARG A 1 158 ? -0.924 -14.453 5.289 1.00 94.94 158 ARG A N 1
ATOM 1286 C CA . ARG A 1 158 ? -1.180 -14.776 6.701 1.00 94.94 158 ARG A CA 1
ATOM 1287 C C . ARG A 1 158 ? -1.326 -13.511 7.553 1.00 94.94 158 ARG A C 1
ATOM 1289 O O . ARG A 1 158 ? -2.296 -13.395 8.298 1.00 94.94 158 ARG A O 1
ATOM 1296 N N . ASN A 1 159 ? -0.430 -12.540 7.384 1.00 94.88 159 ASN A N 1
ATOM 1297 C CA . ASN A 1 159 ? -0.476 -11.269 8.110 1.00 94.88 159 ASN A CA 1
ATOM 1298 C C . ASN A 1 159 ? -1.731 -10.461 7.765 1.00 94.88 159 ASN A C 1
ATOM 1300 O O . ASN A 1 159 ? -2.397 -9.947 8.662 1.00 94.88 159 ASN A O 1
ATOM 1304 N N . ALA A 1 160 ? -2.103 -10.413 6.484 1.00 96.94 160 ALA A N 1
ATOM 1305 C CA . ALA A 1 160 ? -3.329 -9.757 6.039 1.00 96.94 160 ALA A CA 1
ATOM 1306 C C . ALA A 1 160 ? -4.591 -10.405 6.642 1.00 96.94 160 ALA A C 1
ATOM 1308 O O . ALA A 1 160 ? -5.482 -9.696 7.112 1.00 96.94 160 ALA A O 1
ATOM 1309 N N . ARG A 1 161 ? -4.661 -11.745 6.703 1.00 96.00 161 ARG A N 1
ATOM 1310 C CA . ARG A 1 161 ? -5.767 -12.464 7.366 1.00 96.00 161 ARG A CA 1
ATOM 1311 C C . ARG A 1 161 ? -5.827 -12.163 8.864 1.00 96.00 161 ARG A C 1
ATOM 1313 O O . ARG A 1 161 ? -6.905 -11.868 9.372 1.00 96.00 161 ARG A O 1
ATOM 1320 N N . ASN A 1 162 ? -4.686 -12.166 9.553 1.00 95.00 162 ASN A N 1
ATOM 1321 C CA . ASN A 1 162 ? -4.623 -11.817 10.975 1.00 95.00 162 ASN A CA 1
ATOM 1322 C C . ASN A 1 162 ? -5.107 -10.378 11.225 1.00 95.00 162 ASN A C 1
ATOM 1324 O O . ASN A 1 162 ? -5.883 -10.139 12.148 1.00 95.00 162 ASN A O 1
ATOM 1328 N N . ALA A 1 163 ? -4.708 -9.423 10.378 1.00 94.81 163 ALA A N 1
ATOM 1329 C CA . ALA A 1 163 ? -5.184 -8.044 10.460 1.00 94.81 163 ALA A CA 1
ATOM 1330 C C . ALA A 1 163 ? -6.707 -7.945 10.253 1.00 94.81 163 ALA A C 1
ATOM 1332 O O . ALA A 1 163 ? -7.384 -7.219 10.983 1.00 94.81 163 ALA A O 1
ATOM 1333 N N . LEU A 1 164 ? -7.266 -8.707 9.305 1.00 96.06 164 LEU A N 1
ATOM 1334 C CA . LEU A 1 164 ? -8.714 -8.783 9.085 1.00 96.06 164 LEU A CA 1
ATOM 1335 C C . LEU A 1 164 ? -9.465 -9.321 10.307 1.00 96.06 164 LEU A C 1
ATOM 1337 O O . LEU A 1 164 ? -10.467 -8.726 10.703 1.00 96.06 164 LEU A O 1
ATOM 1341 N N . GLU A 1 165 ? -8.984 -10.400 10.924 1.00 94.69 165 GLU A N 1
ATOM 1342 C CA . GLU A 1 165 ? -9.598 -10.964 12.134 1.00 94.69 165 GLU A CA 1
ATOM 1343 C C . GLU A 1 165 ? -9.518 -9.994 13.323 1.00 94.69 165 GLU A C 1
ATOM 1345 O O . GLU A 1 165 ? -10.521 -9.766 14.004 1.00 94.69 165 GLU A O 1
ATOM 1350 N N . ASN A 1 166 ? -8.385 -9.307 13.501 1.00 92.19 166 ASN A N 1
ATOM 1351 C CA . ASN A 1 166 ? -8.238 -8.267 14.524 1.00 92.19 166 ASN A CA 1
ATOM 1352 C C . ASN A 1 166 ? -9.244 -7.119 14.348 1.00 92.19 166 ASN A C 1
ATOM 1354 O O . ASN A 1 166 ? -9.754 -6.588 15.335 1.00 92.19 166 ASN A O 1
ATOM 1358 N N . MET A 1 167 ? -9.561 -6.738 13.106 1.00 93.69 167 MET A N 1
ATOM 1359 C CA . MET A 1 167 ? -10.580 -5.719 12.832 1.00 93.69 167 MET A CA 1
ATOM 1360 C C . MET A 1 167 ? -12.005 -6.225 13.094 1.00 93.69 167 MET A C 1
ATOM 1362 O O . MET A 1 167 ? -12.842 -5.444 13.544 1.00 93.69 167 MET A O 1
ATOM 1366 N N . ARG A 1 168 ? -12.295 -7.519 12.872 1.00 89.50 168 ARG A N 1
ATOM 1367 C CA . ARG A 1 168 ? -13.615 -8.116 13.175 1.00 89.50 168 ARG A CA 1
ATOM 1368 C C . ARG A 1 168 ? -13.922 -8.098 14.670 1.00 89.50 168 ARG A C 1
ATOM 1370 O O . ARG A 1 168 ? -15.050 -7.793 15.045 1.00 89.50 168 ARG A O 1
ATOM 1377 N N . GLY A 1 169 ? -12.926 -8.374 15.513 1.00 85.12 169 GLY A N 1
ATOM 1378 C CA . GLY A 1 169 ? -13.090 -8.400 16.972 1.00 85.12 169 GLY A CA 1
ATOM 1379 C C . GLY A 1 169 ? -13.438 -7.047 17.605 1.00 85.12 169 GLY A C 1
ATOM 1380 O O . GLY A 1 169 ? -13.881 -7.011 18.749 1.00 85.12 169 GLY A O 1
ATOM 1381 N N . ARG A 1 170 ? -13.267 -5.934 16.879 1.00 75.12 170 ARG A N 1
ATOM 1382 C CA . ARG A 1 170 ? -13.491 -4.577 17.403 1.00 75.12 170 ARG A CA 1
ATOM 1383 C C . ARG A 1 170 ? -14.881 -3.992 17.110 1.00 75.12 170 ARG A C 1
ATOM 1385 O O . ARG A 1 170 ? -15.150 -2.876 17.536 1.00 75.12 170 ARG A O 1
ATOM 1392 N N . GLY A 1 171 ? -15.768 -4.734 16.438 1.00 62.41 171 GLY A N 1
ATOM 1393 C CA . GLY A 1 171 ? -17.175 -4.342 16.269 1.00 62.41 171 GLY A CA 1
ATOM 1394 C C . GLY A 1 171 ? -17.425 -3.129 15.360 1.00 62.41 171 GLY A C 1
ATOM 1395 O O . GLY A 1 171 ? -18.369 -2.385 15.617 1.00 62.41 171 GLY A O 1
ATOM 1396 N N . TYR A 1 172 ? -16.592 -2.932 14.330 1.00 51.78 172 TYR A N 1
ATOM 1397 C CA . TYR A 1 172 ? -16.766 -1.901 13.292 1.00 51.78 172 TYR A CA 1
ATOM 1398 C C . TYR A 1 172 ? -17.554 -2.400 12.075 1.00 51.78 172 TYR A C 1
ATOM 1400 O O . TYR A 1 172 ? -17.298 -3.546 11.617 1.00 51.78 172 TYR A O 1
#

InterPro domains:
  IPR011990 Tetratricopeptide-like helical domain superfamily [G3DSA:1.25.40.10] (78-169)
  IPR011990 Tetratricopeptide-like helical domain superfamily [SSF48452] (88-169)

Radius of gyration: 27.56 Å; Cα contacts (8 Å, |Δi|>4): 85; chains: 1; bounding box: 40×55×89 Å

Mean predicted aligned error: 16.02 Å

Secondary structure (DSSP, 8-state):
------HHHHHHHHHHHHHHHHHHHTTS-HHHHHHHHHHHHHHHHHHHHHHHHTGGG--TTS----S-PPPPPGGG------S---HHHHHHHHHHHTT-HHHHHHHHHHHHTT--HHHHHHHHHHHHHHHHHHT-HHHHHHHHHHHHHH-TTSTTHHHHHHHHHHHHTTT-

Organism: Muiribacterium halophilum (NCBI:txid2053465)
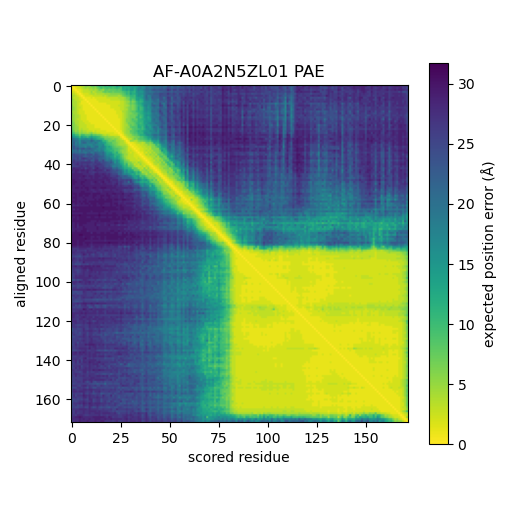
Sequence (172 aa):
MELNIDKKYICIAIIVVILLFLVMAGSCSEDEVKKNIEKDVEQDRTVIFDDVVELNKIDFKKFKVGSGKPEIPENIVDHDVDEAMPLKMQKIMSLITIHKFREAEAMILQLEQRASDSEMTYLIYYKALIYYMSGDLNLAKIFFKEFVRMYPDHRLSRNARNALENMRGRGY

Solvent-accessible surface area (backbone atoms only — not comparable to full-atom values): 10329 Å² total; per-residue (Å²): 135,83,83,83,74,58,69,68,59,56,54,51,52,52,52,53,52,52,50,52,50,51,56,59,59,72,62,61,52,69,70,58,56,52,55,52,50,53,54,58,51,52,64,63,40,54,79,67,35,65,79,53,51,63,66,73,67,60,63,69,86,74,60,79,72,72,87,68,76,79,80,76,69,89,83,71,72,78,85,87,66,92,72,77,71,56,70,72,55,54,51,38,50,53,28,49,76,72,67,36,48,70,62,27,50,56,50,44,61,68,38,66,82,74,47,51,75,75,52,45,57,55,47,42,49,50,54,14,50,44,27,48,75,73,62,42,54,68,62,13,48,53,34,29,51,50,38,38,70,77,37,62,84,42,86,63,23,62,54,36,51,52,52,48,52,59,51,60,76,69,77,118

Nearest PDB structures (foldseek):
  8xwx-assembly1_B  TM=8.193E-01  e=1.350E-01  Homo sapiens
  1nzn-assembly1_A  TM=8.512E-01  e=3.468E-01  Homo sapiens
  7ya9-assembly1_A-2  TM=6.578E-01  e=1.509E-01  Homo sapiens
  8u1z-assembly1_A  TM=6.471E-01  e=1.782E-01  Homo sapiens